Protein AF-A0A819SU62-F1 (afdb_monomer)

Structure (mmCIF, N/CA/C/O backbone):
data_AF-A0A819SU62-F1
#
_entry.id   AF-A0A819SU62-F1
#
loop_
_atom_site.group_PDB
_atom_site.id
_atom_site.type_symbol
_atom_site.label_atom_id
_atom_site.label_alt_id
_atom_site.label_comp_id
_atom_site.label_asym_id
_atom_site.l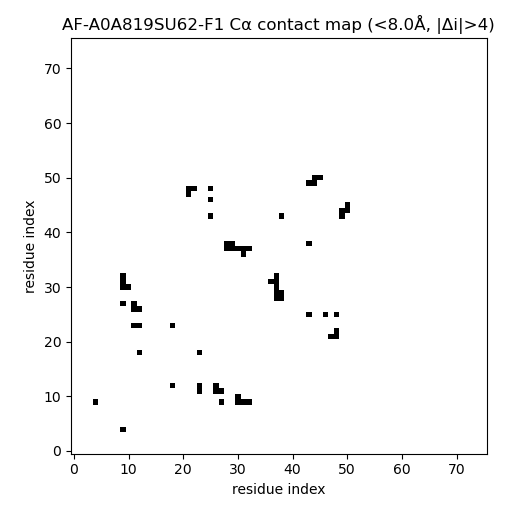abel_entity_id
_atom_site.label_seq_id
_atom_site.pdbx_PDB_ins_code
_atom_site.Cartn_x
_atom_site.Cartn_y
_atom_site.Cartn_z
_atom_site.occupancy
_atom_site.B_iso_or_equiv
_atom_site.auth_seq_id
_atom_site.auth_comp_id
_atom_site.auth_asym_id
_atom_site.auth_atom_id
_atom_site.pdbx_PDB_model_num
ATOM 1 N N . VAL A 1 1 ? 8.411 9.056 -19.817 1.00 60.84 1 VAL A N 1
ATOM 2 C CA . VAL A 1 1 ? 7.886 8.532 -18.529 1.00 60.84 1 VAL A CA 1
ATOM 3 C C . VAL A 1 1 ? 7.932 7.003 -18.441 1.00 60.84 1 VAL A C 1
ATOM 5 O O . VAL A 1 1 ? 8.466 6.509 -17.461 1.00 60.84 1 VAL A O 1
ATOM 8 N N . MET A 1 2 ? 7.495 6.248 -19.463 1.00 61.94 2 MET A N 1
ATOM 9 C CA . MET A 1 2 ? 7.500 4.768 -19.430 1.00 61.94 2 MET A CA 1
ATOM 10 C C . MET A 1 2 ? 8.896 4.129 -19.376 1.00 61.94 2 MET A C 1
ATOM 12 O O . MET A 1 2 ? 9.053 3.081 -18.764 1.00 61.94 2 MET A O 1
ATOM 16 N N . ALA A 1 3 ? 9.915 4.769 -19.963 1.00 69.88 3 ALA A N 1
ATOM 17 C CA . ALA A 1 3 ? 11.276 4.226 -19.999 1.00 69.88 3 ALA A CA 1
ATOM 18 C C . ALA A 1 3 ? 11.814 3.887 -18.599 1.00 69.88 3 ALA A C 1
ATOM 20 O O . ALA A 1 3 ? 12.297 2.782 -18.390 1.00 69.88 3 ALA A O 1
ATOM 21 N N . ARG A 1 4 ? 11.619 4.782 -17.621 1.00 73.12 4 ARG A N 1
ATOM 22 C CA . ARG A 1 4 ? 12.111 4.600 -16.245 1.00 73.12 4 ARG A CA 1
ATOM 23 C C . ARG A 1 4 ? 11.485 3.394 -15.548 1.00 73.12 4 ARG A C 1
ATOM 25 O O . ARG A 1 4 ? 12.169 2.683 -14.831 1.00 73.12 4 ARG A O 1
ATOM 32 N N . ILE A 1 5 ? 10.209 3.118 -15.818 1.00 81.06 5 ILE A N 1
ATOM 33 C CA . ILE A 1 5 ? 9.489 1.957 -15.267 1.00 81.06 5 ILE A CA 1
ATOM 34 C C . ILE A 1 5 ? 10.126 0.646 -15.752 1.00 81.06 5 ILE A C 1
ATOM 36 O O . ILE A 1 5 ? 10.190 -0.338 -15.016 1.00 81.06 5 ILE A O 1
ATOM 40 N N . VAL A 1 6 ? 10.604 0.631 -16.999 1.00 82.25 6 VAL A N 1
ATOM 41 C CA . VAL A 1 6 ? 11.232 -0.543 -17.611 1.00 82.25 6 VAL A CA 1
ATOM 42 C C . VAL A 1 6 ? 12.689 -0.676 -17.177 1.00 82.25 6 VAL A C 1
ATOM 44 O O . VAL A 1 6 ? 13.125 -1.785 -16.877 1.00 82.25 6 VAL A O 1
ATOM 47 N N . THR A 1 7 ? 13.433 0.427 -17.101 1.00 83.25 7 THR A N 1
ATOM 48 C CA . THR A 1 7 ? 14.891 0.402 -16.912 1.00 83.25 7 THR A CA 1
ATOM 49 C C . THR A 1 7 ? 15.335 0.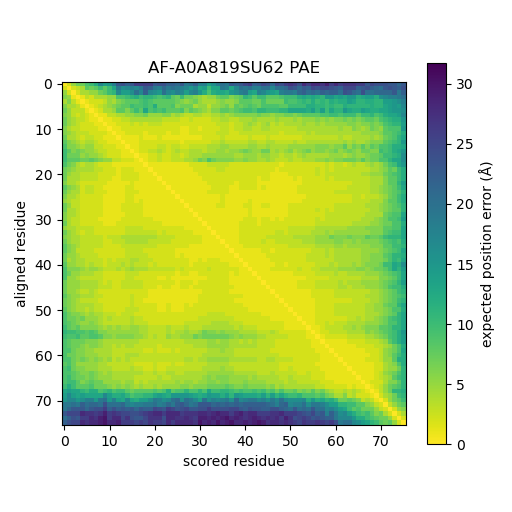426 -15.457 1.00 83.25 7 THR A C 1
ATOM 51 O O . THR A 1 7 ? 16.326 -0.212 -15.130 1.00 83.25 7 THR A O 1
ATOM 5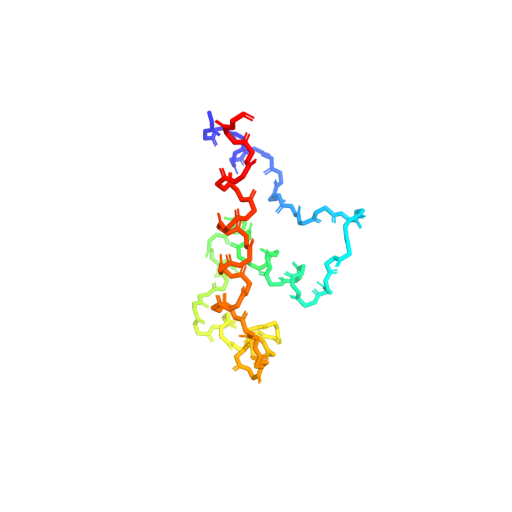4 N N . GLU A 1 8 ? 14.635 1.146 -14.583 1.00 89.62 8 GLU A N 1
ATOM 55 C CA . GLU A 1 8 ? 15.045 1.318 -13.185 1.00 89.62 8 GLU A CA 1
ATOM 56 C C . GLU A 1 8 ? 14.452 0.223 -12.295 1.00 89.62 8 GLU A C 1
ATOM 58 O O . GLU A 1 8 ? 13.449 -0.415 -12.643 1.00 89.62 8 GLU A O 1
ATOM 63 N N . ASP A 1 9 ? 15.076 -0.009 -11.143 1.00 90.62 9 ASP A N 1
ATOM 64 C CA . ASP A 1 9 ? 14.525 -0.894 -10.122 1.00 90.62 9 ASP A CA 1
ATOM 65 C C . ASP A 1 9 ? 13.166 -0.393 -9.627 1.00 90.62 9 ASP A C 1
ATOM 67 O O . ASP A 1 9 ? 12.834 0.793 -9.701 1.00 90.62 9 ASP A O 1
ATOM 71 N N . ALA A 1 10 ? 12.355 -1.324 -9.120 1.00 92.94 10 ALA A N 1
ATOM 72 C CA . ALA A 1 10 ? 11.066 -0.977 -8.543 1.00 92.94 10 ALA A CA 1
ATOM 73 C C . ALA A 1 10 ? 11.260 0.042 -7.405 1.00 92.94 10 ALA A C 1
ATOM 75 O O . ALA A 1 10 ? 12.090 -0.194 -6.520 1.00 92.94 10 ALA A O 1
ATOM 76 N N . PRO A 1 11 ? 10.499 1.150 -7.384 1.00 94.69 11 PRO A N 1
ATOM 77 C CA . PRO A 1 11 ? 10.608 2.104 -6.296 1.00 94.69 11 PRO A CA 1
ATOM 78 C C . PRO A 1 11 ? 10.199 1.434 -4.981 1.00 94.69 11 PRO A C 1
ATOM 80 O O . PRO A 1 11 ? 9.246 0.658 -4.933 1.00 94.69 11 PRO A O 1
ATOM 83 N N . GLN A 1 12 ? 10.916 1.753 -3.908 1.00 95.50 12 GLN A N 1
ATOM 84 C CA . GLN A 1 12 ? 10.634 1.259 -2.562 1.00 95.50 12 GLN A CA 1
ATOM 85 C C . GLN A 1 12 ? 10.236 2.413 -1.644 1.00 95.50 12 GLN A C 1
ATOM 87 O O . GLN A 1 12 ? 10.555 3.575 -1.905 1.00 95.50 12 GLN A O 1
ATOM 92 N N . LEU A 1 13 ? 9.552 2.098 -0.540 1.00 96.56 13 LEU A N 1
ATOM 93 C CA . LEU A 1 13 ? 9.274 3.101 0.485 1.00 96.56 13 LEU A CA 1
ATOM 94 C C . LEU A 1 13 ? 10.593 3.658 1.053 1.00 96.56 13 LEU A C 1
ATOM 96 O O . LEU A 1 13 ? 11.462 2.865 1.432 1.00 96.56 13 LEU A O 1
ATOM 100 N N . PRO A 1 14 ? 10.742 4.989 1.186 1.00 96.38 14 PRO A N 1
ATOM 101 C CA . PRO A 1 14 ? 11.980 5.587 1.671 1.00 96.38 14 PRO A CA 1
ATOM 102 C C . PRO A 1 14 ? 12.390 5.041 3.042 1.00 96.38 14 PRO A C 1
ATOM 104 O O . PRO A 1 14 ? 11.567 4.946 3.954 1.00 96.38 14 PRO A O 1
ATOM 107 N N . SER A 1 15 ? 13.658 4.668 3.207 1.00 92.75 15 SER A N 1
ATOM 108 C CA . SER A 1 15 ? 14.189 4.101 4.458 1.00 92.75 15 SER A CA 1
ATOM 109 C C . SER A 1 15 ? 14.215 5.105 5.613 1.00 92.75 15 SER A C 1
ATOM 111 O O . SER A 1 15 ? 14.049 4.711 6.760 1.00 92.75 15 SER A O 1
ATOM 113 N N . HIS A 1 16 ? 14.356 6.397 5.311 1.00 94.31 16 HIS A N 1
ATOM 114 C CA . HIS A 1 16 ? 14.423 7.472 6.306 1.00 94.31 16 HIS A CA 1
ATOM 115 C C . HIS A 1 16 ? 13.075 7.805 6.967 1.00 94.31 16 HIS A C 1
ATOM 117 O O . HIS A 1 16 ? 13.045 8.544 7.947 1.00 94.31 16 HIS A O 1
ATOM 123 N N . LEU A 1 17 ? 11.961 7.297 6.432 1.00 95.31 17 LEU A N 1
ATOM 124 C CA . LEU A 1 17 ? 10.629 7.487 7.005 1.00 95.31 17 LEU A CA 1
ATOM 125 C C . LEU A 1 17 ? 10.229 6.282 7.857 1.00 95.31 17 LEU A C 1
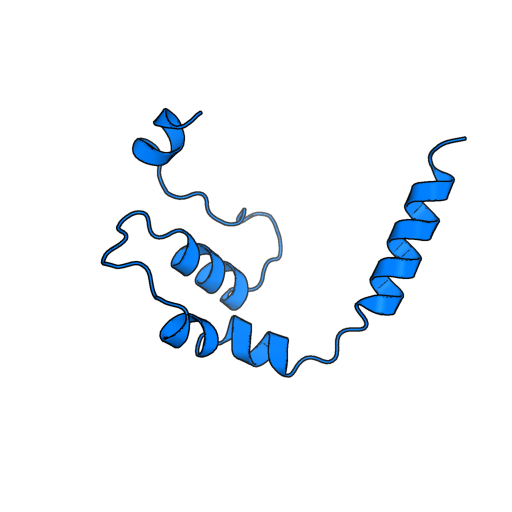ATOM 127 O O . LEU A 1 17 ? 10.518 5.136 7.517 1.00 95.31 17 LEU A O 1
ATOM 131 N N . SER A 1 18 ? 9.500 6.527 8.940 1.00 95.38 18 SER A N 1
ATOM 132 C CA . SER A 1 18 ? 9.097 5.495 9.902 1.00 95.38 18 SER A CA 1
ATOM 133 C C . SER A 1 18 ? 7.884 4.680 9.430 1.00 95.38 18 SER A C 1
ATOM 135 O O . SER A 1 18 ? 6.823 4.702 10.048 1.00 95.38 18 SER A O 1
ATOM 137 N N . PHE A 1 19 ? 8.021 3.962 8.313 1.00 97.31 19 PHE A N 1
ATOM 138 C CA . PHE A 1 19 ? 7.038 2.967 7.871 1.00 97.31 19 PHE A CA 1
ATOM 139 C C . PHE A 1 19 ? 7.284 1.616 8.538 1.00 97.31 19 PHE A C 1
ATOM 141 O O . PHE A 1 19 ? 8.433 1.191 8.653 1.00 97.31 19 PHE A O 1
ATOM 148 N N . SER A 1 20 ? 6.206 0.916 8.899 1.00 96.75 20 SER A N 1
ATOM 149 C CA . SER A 1 20 ? 6.296 -0.440 9.446 1.00 96.75 20 SER A CA 1
ATOM 150 C C . SER A 1 20 ? 6.841 -1.437 8.420 1.00 96.75 20 SER A C 1
ATOM 152 O O . SER A 1 20 ? 6.594 -1.312 7.215 1.00 96.75 20 SER A O 1
ATOM 154 N N . ASP A 1 21 ? 7.526 -2.477 8.896 1.00 97.31 21 ASP A N 1
ATOM 155 C CA . ASP A 1 21 ? 8.096 -3.521 8.034 1.00 97.31 21 ASP A CA 1
ATOM 156 C C . ASP A 1 21 ? 7.021 -4.255 7.227 1.00 97.31 21 ASP A C 1
ATOM 158 O O . ASP A 1 21 ? 7.202 -4.541 6.043 1.00 97.31 21 ASP A O 1
ATOM 162 N N . ASN A 1 22 ? 5.850 -4.474 7.833 1.00 97.75 22 ASN A N 1
ATOM 163 C CA . ASN A 1 22 ? 4.699 -5.047 7.143 1.00 97.75 22 ASN A CA 1
ATOM 164 C C . ASN A 1 22 ? 4.239 -4.162 5.979 1.00 97.75 22 ASN A C 1
ATOM 166 O O . ASN A 1 22 ? 3.941 -4.682 4.903 1.00 97.75 22 ASN A O 1
ATOM 170 N N . PHE A 1 23 ? 4.213 -2.838 6.147 1.00 98.12 23 PHE A N 1
ATOM 171 C CA . PHE A 1 23 ? 3.831 -1.937 5.062 1.00 98.12 23 PHE A CA 1
A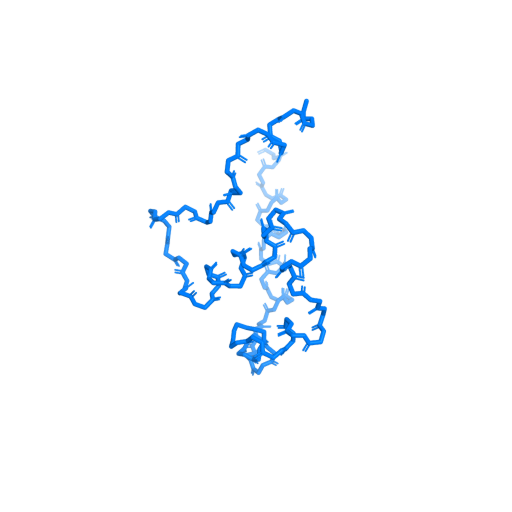TOM 172 C C . PHE A 1 23 ? 4.887 -1.902 3.949 1.00 98.12 23 PHE A C 1
ATOM 174 O O . PHE A 1 23 ? 4.544 -2.013 2.771 1.00 98.12 23 PHE A O 1
ATOM 181 N N . ARG A 1 24 ? 6.176 -1.852 4.315 1.00 98.12 24 ARG A N 1
ATOM 182 C CA . ARG A 1 24 ? 7.304 -1.941 3.369 1.00 98.12 24 ARG A CA 1
ATOM 183 C C . ARG A 1 24 ? 7.247 -3.223 2.541 1.00 98.12 24 ARG A C 1
ATOM 185 O O . ARG A 1 24 ? 7.288 -3.165 1.315 1.00 98.12 24 ARG A O 1
ATOM 192 N N . SER A 1 25 ? 7.083 -4.368 3.203 1.00 98.12 25 SER A N 1
ATOM 193 C CA . SER A 1 25 ? 6.951 -5.677 2.554 1.00 98.12 25 SER A CA 1
ATOM 194 C C . SER A 1 25 ? 5.746 -5.731 1.608 1.00 98.12 25 SER A C 1
ATOM 196 O O . SER A 1 25 ? 5.868 -6.196 0.473 1.00 98.12 25 SER A O 1
ATOM 198 N N . PHE A 1 26 ? 4.595 -5.199 2.033 1.00 98.38 26 PHE A N 1
ATOM 199 C CA . PHE A 1 26 ? 3.385 -5.173 1.211 1.00 98.38 26 PHE A CA 1
ATOM 200 C C . PHE A 1 26 ? 3.575 -4.353 -0.072 1.00 98.38 26 PHE A C 1
ATOM 202 O O . PHE A 1 26 ? 3.283 -4.843 -1.162 1.00 98.38 26 PHE A O 1
ATOM 209 N N . VAL A 1 27 ? 4.128 -3.139 0.035 1.00 98.06 27 VAL A N 1
ATOM 210 C CA . VAL A 1 27 ? 4.412 -2.280 -1.129 1.00 98.06 27 VAL A CA 1
ATOM 211 C C . VAL A 1 27 ? 5.427 -2.938 -2.065 1.00 98.06 27 VAL A C 1
ATOM 213 O O . VAL A 1 27 ? 5.199 -2.977 -3.274 1.00 98.06 27 VAL A O 1
ATOM 216 N N . ASN A 1 28 ? 6.491 -3.538 -1.524 1.00 97.44 28 ASN A N 1
ATOM 217 C CA . ASN A 1 28 ? 7.486 -4.252 -2.326 1.00 97.44 28 ASN A CA 1
ATOM 218 C C . ASN A 1 28 ? 6.861 -5.415 -3.113 1.00 97.44 28 ASN A C 1
ATOM 220 O O . ASN A 1 28 ? 7.194 -5.609 -4.280 1.00 97.44 28 ASN A O 1
ATOM 224 N N . LYS A 1 29 ? 5.907 -6.151 -2.523 1.00 97.81 29 LYS A N 1
ATOM 225 C CA . LYS A 1 29 ? 5.147 -7.202 -3.224 1.00 97.81 29 LYS A CA 1
ATOM 226 C C . LYS A 1 29 ? 4.274 -6.648 -4.352 1.00 97.81 29 LYS A C 1
ATOM 228 O O . LYS A 1 29 ? 4.199 -7.264 -5.413 1.00 97.81 29 LYS A O 1
ATOM 233 N N . CYS A 1 30 ? 3.643 -5.491 -4.157 1.00 97.44 30 CYS A N 1
ATOM 234 C CA . CYS A 1 30 ? 2.836 -4.840 -5.194 1.00 97.44 30 CYS A CA 1
ATOM 235 C C . CYS A 1 30 ? 3.675 -4.380 -6.398 1.00 97.44 30 CYS A C 1
ATOM 237 O O . CYS A 1 30 ? 3.183 -4.377 -7.527 1.00 97.44 30 CYS A O 1
ATOM 239 N N . LEU A 1 31 ? 4.933 -4.003 -6.160 1.00 96.94 31 LEU A N 1
ATOM 240 C CA . LEU A 1 31 ? 5.815 -3.387 -7.153 1.00 96.94 31 LEU A CA 1
ATOM 241 C C . LEU A 1 31 ? 6.822 -4.362 -7.787 1.00 96.94 31 LEU A C 1
ATOM 243 O O . LEU A 1 31 ? 7.728 -3.927 -8.492 1.00 96.94 31 LEU A O 1
ATOM 247 N N . ILE A 1 32 ? 6.645 -5.678 -7.613 1.00 96.50 32 ILE A N 1
ATOM 248 C CA . ILE A 1 32 ? 7.445 -6.689 -8.325 1.00 96.50 32 ILE A CA 1
ATOM 249 C C . ILE A 1 32 ? 7.288 -6.478 -9.839 1.00 96.50 32 ILE A C 1
ATOM 251 O O . ILE A 1 32 ? 6.176 -6.551 -10.373 1.00 96.50 32 ILE A O 1
ATOM 255 N N . LYS A 1 33 ? 8.395 -6.191 -10.539 1.00 93.06 33 LYS A N 1
ATOM 256 C CA . LYS A 1 33 ? 8.390 -5.880 -11.982 1.00 93.06 33 LYS A CA 1
ATOM 257 C C . LYS A 1 33 ? 7.953 -7.070 -12.828 1.00 93.06 33 LYS A C 1
ATOM 259 O O . LYS A 1 33 ? 7.134 -6.894 -13.727 1.00 93.06 33 LYS A O 1
ATOM 264 N N . ASP A 1 34 ? 8.460 -8.259 -12.514 1.00 94.44 34 ASP A N 1
ATOM 265 C CA . ASP A 1 34 ? 8.037 -9.495 -13.164 1.00 94.44 34 ASP A CA 1
ATOM 266 C C . ASP A 1 34 ? 6.588 -9.823 -12.780 1.00 94.44 34 ASP A C 1
ATOM 268 O O . ASP A 1 34 ? 6.277 -10.182 -11.642 1.00 94.44 34 ASP A O 1
ATOM 272 N N . TYR A 1 35 ? 5.684 -9.688 -13.748 1.00 93.31 35 TYR A N 1
ATOM 273 C CA . TYR A 1 35 ? 4.259 -9.909 -13.535 1.00 93.31 35 TYR A CA 1
ATOM 274 C C . TYR A 1 35 ? 3.922 -11.364 -13.180 1.00 93.31 35 TYR A C 1
ATOM 276 O O . TYR A 1 35 ? 2.897 -11.589 -12.541 1.00 93.31 35 TYR A O 1
ATOM 284 N N . GLN A 1 36 ? 4.763 -12.334 -13.564 1.00 96.69 36 GLN A N 1
ATOM 285 C CA . GLN A 1 36 ? 4.569 -13.746 -13.217 1.00 96.69 36 GLN A CA 1
ATOM 286 C C . GLN A 1 36 ? 4.856 -13.999 -11.735 1.00 96.69 36 GLN A C 1
ATOM 288 O O . GLN A 1 36 ? 4.209 -14.833 -11.107 1.00 96.69 36 GLN A O 1
ATOM 293 N N . GLN A 1 37 ? 5.788 -13.239 -11.155 1.00 96.81 37 GLN A N 1
ATOM 294 C CA . GLN A 1 37 ? 6.131 -13.314 -9.732 1.00 96.81 37 GLN A CA 1
ATOM 295 C C . GLN A 1 37 ? 5.266 -12.398 -8.858 1.00 96.81 37 GLN A C 1
ATOM 297 O O . GLN A 1 37 ? 5.212 -12.569 -7.637 1.00 96.81 37 GLN A O 1
ATOM 302 N N . ARG A 1 38 ? 4.588 -11.410 -9.454 1.00 97.94 38 ARG A N 1
ATOM 303 C CA . ARG A 1 38 ? 3.747 -10.465 -8.716 1.00 97.94 38 ARG A CA 1
ATOM 304 C C . ARG A 1 38 ? 2.510 -11.178 -8.140 1.00 97.94 38 ARG A C 1
ATOM 306 O O . ARG A 1 38 ? 1.708 -11.726 -8.899 1.00 97.94 38 ARG A O 1
ATOM 313 N N . PRO A 1 39 ? 2.291 -11.141 -6.812 1.00 98.00 39 PRO A N 1
ATOM 314 C CA . PRO A 1 39 ? 1.139 -11.784 -6.197 1.00 98.00 39 PRO A CA 1
ATOM 315 C C . PRO A 1 39 ? -0.177 -11.142 -6.650 1.00 98.00 39 PRO A C 1
ATOM 317 O O . PRO A 1 39 ? -0.308 -9.920 -6.727 1.00 98.00 39 PRO A O 1
ATOM 320 N N . LYS A 1 40 ? -1.181 -11.987 -6.898 1.00 97.50 40 LYS A N 1
ATOM 321 C CA . LYS A 1 40 ? -2.565 -11.566 -7.160 1.00 97.50 40 LYS A CA 1
ATOM 322 C C . LYS A 1 40 ? -3.300 -11.250 -5.853 1.00 97.50 40 LYS A C 1
ATOM 324 O O . LYS A 1 40 ? -2.824 -11.575 -4.765 1.00 97.50 40 LYS A O 1
ATOM 329 N N . TYR A 1 41 ? -4.508 -10.695 -5.963 1.00 97.19 41 TYR A N 1
ATOM 330 C CA . TYR A 1 41 ? -5.322 -10.284 -4.812 1.00 97.19 41 TYR A CA 1
ATOM 331 C C . TYR A 1 41 ? -5.492 -11.368 -3.747 1.00 97.19 41 TYR A C 1
ATOM 333 O O . TYR A 1 41 ? -5.329 -11.069 -2.571 1.00 97.19 41 TYR A O 1
ATOM 341 N N . GLY A 1 42 ? -5.727 -12.624 -4.145 1.00 97.50 42 GLY A N 1
ATOM 342 C CA . GLY A 1 42 ? -5.879 -13.735 -3.199 1.00 97.50 42 GLY A CA 1
ATOM 343 C C . GLY A 1 42 ? -4.676 -13.923 -2.266 1.00 97.50 42 GLY A C 1
ATOM 344 O O . GLY A 1 42 ? -4.858 -14.237 -1.099 1.00 97.50 42 GLY A O 1
ATOM 345 N N . ALA A 1 43 ? -3.456 -13.658 -2.741 1.00 97.06 43 ALA A N 1
ATOM 346 C CA . ALA A 1 43 ? -2.259 -13.690 -1.902 1.00 97.06 43 ALA A CA 1
ATOM 347 C C . ALA A 1 43 ? -2.053 -12.378 -1.123 1.00 97.06 43 ALA A C 1
ATOM 349 O O . ALA A 1 43 ? -1.565 -12.399 0.004 1.00 97.06 43 ALA A O 1
ATOM 350 N N . LEU A 1 44 ? -2.432 -11.231 -1.699 1.00 97.81 44 LEU A N 1
ATOM 351 C CA . LEU A 1 44 ? -2.282 -9.920 -1.055 1.00 97.81 44 LEU A CA 1
ATOM 352 C C . LEU A 1 44 ? -3.188 -9.751 0.170 1.00 97.81 44 LEU A C 1
ATOM 354 O O . LEU A 1 44 ? -2.742 -9.191 1.168 1.00 97.81 44 LEU A O 1
ATOM 358 N N . VAL A 1 45 ? -4.425 -10.257 0.129 1.00 97.56 45 VAL A N 1
ATOM 359 C CA . VAL A 1 45 ? -5.356 -10.174 1.273 1.00 97.56 45 VAL A CA 1
ATOM 360 C C . VAL A 1 45 ? -4.905 -11.008 2.474 1.00 97.56 45 VAL A C 1
ATOM 362 O O . VAL A 1 45 ? -5.335 -10.752 3.594 1.00 97.56 45 VAL A O 1
ATOM 365 N N . LEU A 1 46 ? -4.020 -11.983 2.250 1.00 97.81 46 LEU A N 1
ATOM 366 C CA . LEU A 1 46 ? -3.405 -12.802 3.297 1.00 97.81 46 LEU A CA 1
ATOM 367 C C . LEU A 1 46 ? -2.126 -12.171 3.867 1.00 97.81 46 LEU A C 1
ATOM 369 O O . LEU A 1 46 ? -1.535 -12.707 4.801 1.00 97.81 46 LEU A O 1
ATOM 373 N N . HIS A 1 47 ? -1.657 -11.052 3.308 1.00 98.44 47 HIS A N 1
ATOM 374 C CA . HIS A 1 47 ? -0.454 -10.396 3.800 1.00 98.44 47 HIS A CA 1
ATOM 375 C C . HIS A 1 47 ? -0.694 -9.805 5.203 1.00 98.44 47 HIS A C 1
ATOM 377 O O . HIS A 1 47 ? -1.730 -9.165 5.406 1.00 98.44 47 HIS A O 1
ATOM 383 N N . PRO A 1 48 ? 0.268 -9.899 6.147 1.00 98.19 48 PRO A N 1
ATOM 384 C CA . PRO A 1 48 ? 0.101 -9.392 7.514 1.00 98.19 48 PRO A CA 1
ATOM 385 C C . PRO A 1 48 ? -0.340 -7.927 7.591 1.00 98.19 48 PRO A C 1
ATOM 387 O O . PRO A 1 48 ? -1.164 -7.572 8.425 1.00 98.19 48 PRO A O 1
ATOM 390 N N . PHE A 1 49 ? 0.162 -7.083 6.681 1.00 98.19 49 PHE A N 1
ATOM 391 C CA . PHE A 1 49 ? -0.286 -5.691 6.558 1.00 98.19 49 PHE A CA 1
ATOM 392 C C . PHE A 1 49 ? -1.798 -5.578 6.324 1.00 98.19 49 PHE A C 1
ATOM 394 O O . PHE A 1 49 ? -2.461 -4.827 7.026 1.00 98.19 49 PHE A O 1
ATOM 401 N N . PHE A 1 50 ? -2.345 -6.339 5.371 1.00 98.00 50 PHE A N 1
ATOM 402 C CA . PHE A 1 50 ? -3.762 -6.266 5.021 1.00 98.00 50 PHE A CA 1
ATOM 403 C C . PHE A 1 50 ? -4.646 -6.755 6.170 1.00 98.00 50 PHE A C 1
ATOM 405 O O . PHE A 1 50 ? -5.620 -6.093 6.519 1.00 98.00 50 PHE A O 1
ATOM 412 N N . ILE A 1 51 ? -4.286 -7.892 6.773 1.00 97.88 51 ILE A N 1
ATOM 413 C CA . ILE A 1 51 ? -5.021 -8.476 7.903 1.00 97.88 51 ILE A CA 1
ATOM 414 C C . ILE A 1 51 ? -5.047 -7.488 9.070 1.00 97.88 51 ILE A C 1
ATOM 416 O O . ILE A 1 51 ? -6.121 -7.139 9.553 1.00 97.88 51 ILE A O 1
ATOM 420 N N . HIS A 1 52 ? -3.881 -6.955 9.443 1.00 96.75 52 HIS A N 1
ATOM 421 C CA . HIS A 1 52 ? -3.784 -5.969 10.509 1.00 96.75 52 HIS A CA 1
ATOM 422 C C . HIS A 1 52 ? -4.626 -4.727 10.197 1.00 96.75 52 HIS A C 1
ATOM 424 O O . HIS A 1 52 ? -5.466 -4.344 11.001 1.00 96.75 52 HIS A O 1
ATOM 430 N N . SER A 1 53 ? -4.482 -4.132 9.008 1.00 95.25 53 SER A N 1
ATOM 431 C CA . SER A 1 53 ? -5.269 -2.956 8.614 1.00 95.25 53 SER A CA 1
ATOM 432 C C . SER A 1 53 ? -6.780 -3.198 8.611 1.00 95.25 53 SER A C 1
ATOM 434 O O . SER A 1 53 ? -7.530 -2.265 8.873 1.00 95.25 53 SER A O 1
ATOM 436 N N . LYS A 1 54 ? -7.234 -4.425 8.328 1.00 94.94 54 LYS A N 1
ATOM 437 C CA . LYS A 1 54 ? -8.654 -4.795 8.375 1.00 94.94 54 LYS A CA 1
ATOM 438 C C . LYS A 1 54 ? -9.196 -4.845 9.808 1.00 94.94 54 LYS A C 1
ATOM 440 O O . LYS A 1 54 ? -10.360 -4.527 10.024 1.00 94.94 54 LYS A O 1
ATOM 445 N N . GLU A 1 55 ? -8.377 -5.276 10.761 1.00 95.94 55 GLU A N 1
ATOM 446 C CA . GLU A 1 55 ? -8.752 -5.417 12.174 1.00 95.94 55 GLU A CA 1
ATOM 447 C C . GLU A 1 55 ? -8.577 -4.114 12.965 1.00 95.94 55 GLU A C 1
ATOM 449 O O . GLU A 1 55 ? -9.220 -3.916 13.995 1.00 95.94 55 GLU A O 1
ATOM 454 N N . GLN A 1 56 ? -7.715 -3.210 12.494 1.00 95.50 56 GLN A N 1
ATOM 455 C CA . GLN A 1 56 ? -7.499 -1.914 13.126 1.00 95.50 56 GLN A CA 1
ATOM 456 C C . GLN A 1 56 ? -8.719 -0.997 12.969 1.00 95.50 56 GLN A C 1
ATOM 458 O O . GLN A 1 56 ? -9.143 -0.664 11.863 1.00 95.50 56 GLN A O 1
ATOM 463 N N . SER A 1 57 ? -9.231 -0.503 14.097 1.00 95.50 57 SER A N 1
ATOM 464 C CA . SER A 1 57 ? -10.256 0.541 14.123 1.00 95.50 57 SER A CA 1
ATOM 465 C C . SER A 1 57 ? -9.608 1.920 13.984 1.00 95.50 57 SER A C 1
A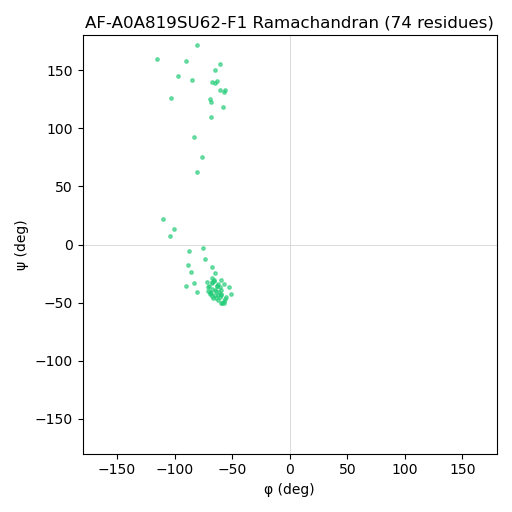TOM 467 O O . SER A 1 57 ? -9.207 2.529 14.975 1.00 95.50 57 SER A O 1
ATOM 469 N N . VAL A 1 58 ? -9.506 2.418 12.752 1.00 96.25 58 VAL A N 1
ATOM 470 C CA . VAL A 1 58 ? -8.961 3.751 12.445 1.00 96.25 58 VAL A CA 1
ATOM 471 C C . VAL A 1 58 ? -10.101 4.722 12.132 1.00 96.25 58 VAL A C 1
ATOM 473 O O . VAL A 1 58 ? -10.904 4.465 11.236 1.00 96.25 58 VAL A O 1
ATOM 476 N N . ASP A 1 59 ? -10.154 5.867 12.820 1.00 97.00 59 ASP A N 1
ATOM 477 C CA . ASP A 1 59 ? -11.120 6.937 12.522 1.00 97.00 59 ASP A CA 1
ATOM 478 C C . ASP A 1 59 ? -10.711 7.734 11.271 1.00 97.00 59 ASP A C 1
ATOM 480 O O . ASP A 1 59 ? -10.220 8.866 11.327 1.00 97.00 59 ASP A O 1
ATOM 484 N N . VAL A 1 60 ? -10.920 7.119 10.107 1.00 96.62 60 VAL A N 1
ATOM 485 C CA . VAL A 1 60 ? -10.658 7.747 8.804 1.00 96.62 60 VAL A CA 1
ATOM 486 C C . VAL A 1 60 ? -11.546 8.980 8.603 1.00 96.62 60 VAL A C 1
ATOM 488 O O . VAL A 1 60 ? -11.104 9.968 8.018 1.00 96.62 60 VAL A O 1
ATOM 491 N N . ALA A 1 61 ? -12.779 8.959 9.119 1.00 96.50 61 ALA A N 1
ATOM 492 C CA . ALA A 1 61 ? -13.719 10.067 8.980 1.00 96.50 61 ALA A CA 1
ATOM 493 C C . ALA A 1 61 ? -13.261 11.305 9.767 1.00 96.50 61 ALA A C 1
ATOM 495 O O . ALA A 1 61 ? -13.314 12.421 9.245 1.00 96.50 61 ALA A O 1
ATOM 496 N N . GLY A 1 62 ? -12.799 11.127 11.006 1.00 97.44 62 GLY A N 1
ATOM 497 C CA . GLY A 1 62 ? -12.233 12.196 11.827 1.00 97.44 62 GLY A CA 1
ATOM 498 C C . GLY A 1 62 ? -10.962 12.778 11.234 1.00 97.44 62 GLY A C 1
ATOM 499 O O . GLY A 1 62 ? -10.863 14.000 11.103 1.00 97.44 62 GLY A O 1
ATOM 500 N N . TRP A 1 63 ? -10.042 11.920 10.785 1.00 96.25 63 TRP A N 1
ATOM 501 C CA . TRP A 1 63 ? -8.843 12.365 10.073 1.00 96.25 63 TRP A CA 1
ATOM 502 C C . TRP A 1 63 ? -9.199 13.199 8.834 1.00 96.25 63 TRP A C 1
ATOM 504 O O . TRP A 1 63 ? -8.674 14.298 8.657 1.00 96.25 63 TRP A O 1
ATOM 514 N N . TYR A 1 64 ? -10.150 12.731 8.020 1.00 96.12 64 TYR A N 1
ATOM 515 C CA . TYR A 1 64 ? -10.579 13.439 6.816 1.00 96.12 64 TYR A CA 1
ATOM 516 C C . TYR A 1 64 ? -11.157 14.826 7.130 1.00 96.12 64 TYR A C 1
ATOM 518 O O . TYR A 1 64 ? -10.778 15.809 6.488 1.00 96.12 64 TYR A O 1
ATOM 526 N N . ARG A 1 65 ? -12.022 14.942 8.151 1.00 96.38 65 ARG A N 1
ATOM 527 C CA . ARG A 1 65 ? -12.569 16.240 8.593 1.00 96.38 65 ARG A CA 1
ATOM 528 C C . ARG A 1 65 ? -11.469 17.202 9.044 1.00 96.38 65 ARG A C 1
ATOM 530 O O . ARG A 1 65 ? -11.519 18.376 8.697 1.00 96.38 65 ARG A O 1
ATOM 537 N N . ALA A 1 66 ? -10.480 16.711 9.790 1.00 95.25 66 ALA A N 1
ATOM 538 C CA . ALA A 1 66 ? -9.383 17.535 10.295 1.00 95.25 66 ALA A CA 1
ATOM 539 C C . ALA A 1 66 ? -8.456 18.031 9.174 1.00 95.25 66 ALA A C 1
ATOM 541 O O . ALA A 1 66 ? -8.050 19.192 9.163 1.00 95.25 66 ALA A O 1
ATOM 542 N N . VAL A 1 67 ? -8.131 17.168 8.208 1.00 95.50 67 VAL A N 1
ATOM 543 C CA . VAL A 1 67 ? -7.269 17.543 7.077 1.00 95.50 67 VAL A CA 1
ATOM 544 C C . VAL A 1 67 ? -7.975 18.529 6.151 1.00 95.50 67 VAL A C 1
ATOM 546 O O . VAL A 1 67 ? -7.362 19.494 5.697 1.00 95.50 67 VAL A O 1
ATOM 549 N N . THR A 1 68 ? -9.264 18.318 5.882 1.00 93.88 68 THR A N 1
ATOM 550 C CA . THR A 1 68 ? -10.028 19.195 4.984 1.00 93.88 68 THR A CA 1
ATOM 551 C C . THR A 1 68 ? -10.292 20.566 5.601 1.00 93.88 68 THR A C 1
ATOM 553 O O . THR A 1 68 ? -10.126 21.567 4.908 1.00 93.88 68 THR A O 1
ATOM 556 N N . SER A 1 69 ? -10.598 20.653 6.900 1.00 90.50 69 SER A N 1
ATOM 557 C CA . SER A 1 69 ? -10.734 21.951 7.577 1.00 90.50 69 SER A CA 1
ATOM 558 C C . SER A 1 69 ? -9.415 22.733 7.612 1.00 90.50 69 SER A C 1
ATOM 560 O O . SER A 1 69 ? -9.405 23.936 7.355 1.00 90.50 69 SER A O 1
ATOM 562 N N . ALA A 1 70 ? -8.287 22.053 7.845 1.00 83.81 70 ALA A N 1
ATOM 563 C CA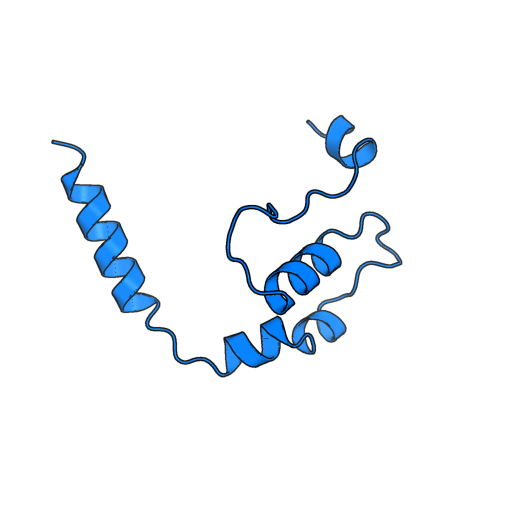 . ALA A 1 70 ? -6.962 22.674 7.839 1.00 83.81 70 ALA A CA 1
ATOM 564 C C . ALA A 1 70 ? -6.521 23.149 6.442 1.00 83.81 70 ALA A C 1
ATOM 566 O O . ALA A 1 70 ? -5.810 24.147 6.328 1.00 83.81 70 ALA A O 1
ATOM 567 N N . ALA A 1 71 ? -6.928 22.449 5.379 1.00 76.69 71 ALA A N 1
ATOM 568 C CA . ALA A 1 71 ? -6.621 22.833 4.002 1.00 76.69 71 ALA A CA 1
ATOM 569 C C . ALA A 1 71 ? -7.401 24.081 3.554 1.00 76.69 71 ALA A C 1
ATOM 571 O O . ALA A 1 71 ? -6.846 24.928 2.856 1.00 76.69 71 ALA A O 1
ATOM 572 N N . ILE A 1 72 ? -8.654 24.228 4.000 1.00 65.62 72 ILE A N 1
ATOM 573 C CA . ILE A 1 72 ? -9.505 25.386 3.680 1.00 65.62 72 ILE A CA 1
ATOM 574 C C . ILE A 1 72 ? -8.967 26.674 4.333 1.00 65.62 72 ILE A C 1
ATOM 576 O O . ILE A 1 72 ? -9.042 27.743 3.737 1.00 65.62 72 ILE A O 1
ATOM 580 N N . GLY A 1 73 ? -8.340 26.582 5.511 1.00 58.44 73 GLY A N 1
ATOM 581 C CA . GLY A 1 73 ? -7.760 27.735 6.214 1.00 58.44 73 GLY A CA 1
ATOM 582 C C . GLY A 1 73 ? -6.435 28.279 5.655 1.00 58.44 73 GLY A C 1
ATOM 583 O O . GLY A 1 73 ? -5.925 29.254 6.194 1.00 58.44 73 GLY A O 1
ATOM 584 N N . LYS A 1 74 ? -5.847 27.668 4.614 1.00 58.19 74 LYS A N 1
ATOM 585 C CA . LYS A 1 74 ? -4.560 28.095 4.016 1.00 58.19 74 LYS A CA 1
ATOM 586 C C . LYS A 1 74 ? -4.696 28.847 2.683 1.00 58.19 74 LYS A C 1
ATOM 588 O O . LYS A 1 74 ? -3.683 29.099 2.036 1.00 58.19 74 LYS A O 1
ATOM 593 N N . GLN A 1 75 ? -5.916 29.183 2.256 1.00 51.12 75 GLN A N 1
ATOM 594 C CA . GLN A 1 75 ? -6.177 29.916 1.006 1.00 51.12 75 GLN A CA 1
ATOM 595 C C . GLN A 1 75 ? -6.678 31.360 1.205 1.00 51.12 75 GLN A C 1
ATOM 597 O O . GLN A 1 75 ? -7.280 31.910 0.284 1.00 51.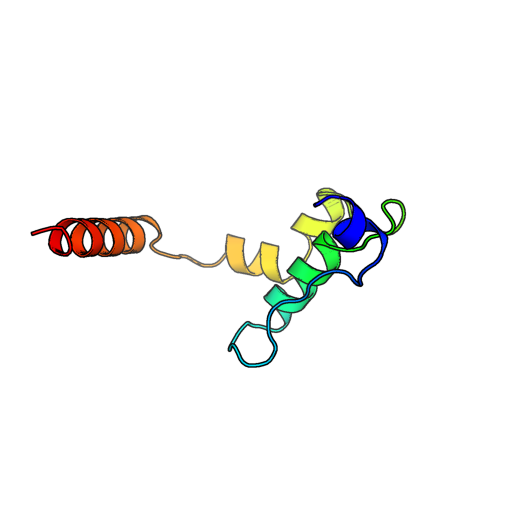12 75 GLN A O 1
ATOM 602 N N . GLN A 1 76 ? -6.422 31.991 2.358 1.00 39.25 76 GLN A N 1
ATOM 603 C CA . GLN A 1 76 ? -6.728 33.410 2.577 1.00 39.25 76 GLN A CA 1
ATOM 604 C C . GLN A 1 76 ? -5.508 34.195 3.048 1.00 39.25 76 GLN A C 1
ATOM 606 O O . GLN A 1 76 ? -4.763 33.658 3.898 1.00 39.25 76 GLN A O 1
#

Sequence (76 aa):
VMARIVTEDAPQLPSHLSFSDNFRSFVNKCLIKDYQQRPKYGALVLHPFFIHSKEQSVDVAGWYRAVTSAAIGKQQ

Solvent-accessible surface area (backbone atoms only — not comparable to full-atom values): 4840 Å² total; per-residue (Å²): 122,70,63,55,72,74,73,45,79,66,81,71,78,64,82,92,51,97,70,53,68,49,54,48,53,51,53,49,47,74,42,42,81,56,68,89,76,32,70,52,67,82,58,51,61,69,33,69,41,46,49,50,61,70,70,53,90,70,67,60,67,60,53,50,54,56,53,53,55,58,56,64,70,70,77,119

Secondary structure (DSSP, 8-state):
-HHHHHHSPPP---TTS---HHHHHHHHHHT-SSTTTSPPHHHHTTSHHHHHHHHS---HHHHHHHHHHHHHTT--

pLDDT: mean 90.93, std 12.56, range [39.25, 98.44]

Radius of gyration: 17.06 Å; Cα contacts (8 Å, |Δi|>4): 32; chains: 1; bounding box: 29×47×34 Å

Mean predicted aligned error: 5.74 Å

Nearest PDB structures (foldseek):
  6qft-assembly1_A  TM=9.920E-01 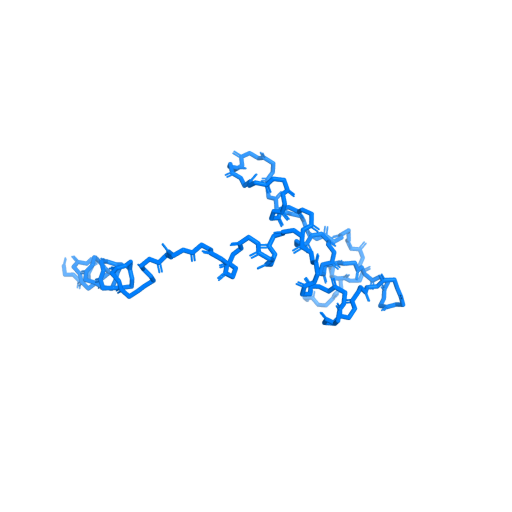 e=6.763E-07  Homo sapiens
  7ovi-assembly1_A  TM=9.871E-01  e=1.023E-06  Homo sapiens
  6yg0-assembly1_A  TM=9.947E-01  e=1.546E-06  Homo sapiens
  6yg4-assembly1_A  TM=9.732E-01  e=1.443E-06  Homo sapiens
  7ovk-assembly1_A  TM=9.816E-01  e=1.901E-06  Homo sapiens

Foldseek 3Di:
DVVCLVPPDFDFDDPPDPDDPLVRVLVVLCRDSPPVSRDDPVVSCVRPVNVVVVPDDDPPVVVVVVVVVVVVVPPD